Protein AF-A0A9P3YV30-F1 (afdb_monomer)

pLDDT: mean 92.87, std 10.4, range [42.31, 98.38]

Secondary structure (DSSP, 8-state):
-HHHHHHTTTS---------TT-HHHHS-SS-------S-TT-HHHHHHHHH-HHHHHHHHHHHHHTS-------S-----EEEEEEE-HHHHHHHHHHHHHT--SS-EEEEEGGG--TTSEEEEEEESHHHHHHHHHH--S--EEE--SSHHHHHHHHHHHTT-

Mean predicted aligned error: 12.89 Å

Structure (mmCIF, N/CA/C/O backbone):
data_AF-A0A9P3YV30-F1
#
_entry.id   AF-A0A9P3YV30-F1
#
loop_
_atom_site.group_PDB
_atom_site.id
_atom_site.type_symbol
_atom_site.label_atom_id
_atom_site.label_alt_id
_atom_site.label_comp_id
_atom_site.label_asym_id
_atom_site.label_entity_id
_atom_site.label_seq_id
_atom_site.pdbx_PDB_ins_code
_atom_site.Cartn_x
_atom_site.Cartn_y
_atom_site.Cartn_z
_atom_site.occupancy
_atom_site.B_iso_or_equiv
_atom_site.auth_seq_id
_atom_site.auth_comp_id
_atom_site.auth_asym_id
_atom_site.auth_atom_id
_atom_site.pdbx_PDB_model_num
ATOM 1 N N . GLU A 1 1 ? -14.610 6.575 24.977 1.00 91.75 1 GLU A N 1
ATOM 2 C CA . GLU A 1 1 ? -15.313 7.772 24.458 1.00 91.75 1 GLU A CA 1
ATOM 3 C C . GLU A 1 1 ? -14.801 8.310 23.123 1.00 91.75 1 GLU A C 1
ATOM 5 O O . GLU A 1 1 ? -15.549 8.243 22.158 1.00 91.75 1 GLU A O 1
ATOM 10 N N . ARG A 1 2 ? -13.556 8.798 22.996 1.00 97.00 2 ARG A N 1
ATOM 11 C CA . ARG A 1 2 ? -13.089 9.469 21.756 1.00 97.00 2 ARG A CA 1
ATOM 12 C C . ARG A 1 2 ? -13.258 8.651 20.468 1.00 97.00 2 ARG A C 1
ATOM 14 O O . ARG A 1 2 ? -13.804 9.152 19.492 1.00 97.00 2 ARG A O 1
ATOM 21 N N . VAL A 1 3 ? -12.832 7.386 20.486 1.00 97.44 3 VAL A N 1
ATOM 22 C CA . VAL A 1 3 ? -12.989 6.459 19.349 1.00 97.44 3 VAL A CA 1
ATOM 23 C C . VAL A 1 3 ? -14.466 6.258 18.988 1.00 97.44 3 VAL A C 1
ATOM 25 O O . VAL A 1 3 ? -14.823 6.347 17.819 1.00 97.44 3 VAL A O 1
ATOM 28 N N . ASN A 1 4 ? -15.339 6.073 19.986 1.00 96.75 4 ASN A N 1
ATOM 29 C CA . ASN A 1 4 ? -16.783 5.932 19.773 1.00 96.75 4 ASN A CA 1
ATOM 30 C C . ASN A 1 4 ? -17.398 7.203 19.157 1.00 96.75 4 ASN A C 1
ATOM 32 O O . ASN A 1 4 ? -18.184 7.111 18.222 1.00 96.75 4 ASN A O 1
ATOM 36 N N . SER A 1 5 ? -16.991 8.389 19.624 1.00 97.00 5 SER A N 1
ATOM 37 C CA . SER A 1 5 ? -17.432 9.669 19.052 1.00 97.00 5 SER A CA 1
ATOM 38 C C . SER A 1 5 ? -17.062 9.791 17.566 1.00 97.00 5 SER A C 1
ATOM 40 O O . SER A 1 5 ? -17.915 10.109 16.741 1.00 97.00 5 SER A O 1
ATOM 42 N N . LYS A 1 6 ? -15.832 9.424 17.183 1.00 97.69 6 LYS A N 1
ATOM 43 C CA . LYS A 1 6 ? -15.406 9.410 15.774 1.00 97.69 6 LYS A CA 1
ATOM 44 C C . LYS A 1 6 ? -16.192 8.400 14.934 1.00 97.69 6 LYS A C 1
ATOM 46 O O . LYS A 1 6 ? -16.727 8.770 13.893 1.00 97.69 6 LYS A O 1
ATOM 51 N N . LEU A 1 7 ? -16.325 7.158 15.398 1.00 97.75 7 LEU A N 1
ATOM 52 C CA . LEU A 1 7 ? -17.083 6.120 14.685 1.00 97.75 7 LEU A CA 1
ATOM 53 C C . LEU A 1 7 ? -18.579 6.443 14.563 1.00 97.75 7 LEU A C 1
ATOM 55 O O . LEU A 1 7 ? -19.207 6.039 13.587 1.00 97.75 7 LEU A O 1
ATOM 59 N N . SER A 1 8 ? -19.144 7.222 15.491 1.00 97.00 8 SER A N 1
ATOM 60 C CA . SER A 1 8 ? -20.561 7.608 15.457 1.00 97.00 8 SER A CA 1
ATOM 61 C C . SER A 1 8 ? -20.963 8.505 14.283 1.00 97.00 8 SER A C 1
ATOM 63 O O . SER A 1 8 ? -22.149 8.714 14.044 1.00 97.00 8 SER A O 1
ATOM 65 N N . THR A 1 9 ? -19.983 9.021 13.540 1.00 96.88 9 THR A N 1
ATOM 66 C CA . THR A 1 9 ? -20.214 9.766 12.296 1.00 96.88 9 THR A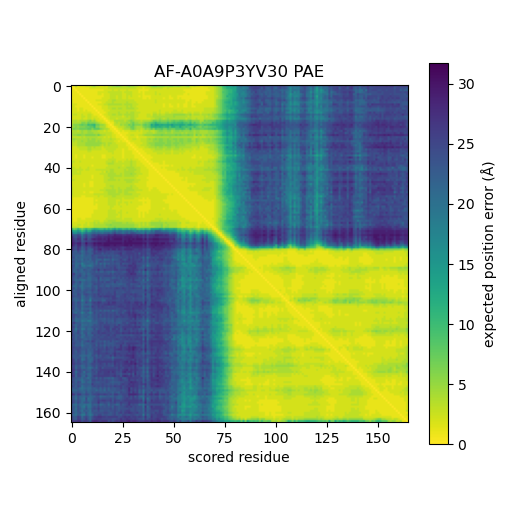 CA 1
ATOM 67 C C . THR A 1 9 ? -20.630 8.866 11.131 1.00 96.88 9 THR A C 1
ATOM 69 O O . THR A 1 9 ? -21.215 9.360 10.172 1.00 96.88 9 THR A O 1
ATOM 72 N N . VAL A 1 10 ? -20.347 7.559 11.213 1.00 97.19 10 VAL A N 1
ATOM 73 C CA . VAL A 1 10 ? -20.603 6.586 10.134 1.00 97.19 10 VAL A CA 1
ATOM 74 C C . VAL A 1 10 ? -21.415 5.371 10.589 1.00 97.19 10 VAL A C 1
ATOM 76 O O . VAL A 1 10 ? -22.147 4.796 9.790 1.00 97.19 10 VAL A O 1
ATOM 79 N N . PHE A 1 11 ? -21.348 5.001 11.872 1.00 97.00 11 PHE A N 1
ATOM 80 C CA . PHE A 1 11 ? -22.140 3.919 12.461 1.00 97.00 11 PHE A CA 1
ATOM 81 C C . PHE A 1 11 ? -23.036 4.432 13.588 1.00 97.00 11 PHE A C 1
ATOM 83 O O . PHE A 1 11 ? -22.779 5.461 14.211 1.00 97.00 11 PHE A O 1
ATOM 90 N N . LYS A 1 12 ? -24.090 3.675 13.912 1.00 95.94 12 LYS A N 1
ATOM 91 C CA . LYS A 1 12 ? -24.973 4.007 15.037 1.00 95.94 12 LYS A CA 1
ATOM 92 C C . LYS A 1 12 ? -24.201 3.987 16.364 1.00 95.94 12 LYS A C 1
ATOM 94 O O . LYS A 1 12 ? -23.697 2.942 16.779 1.00 95.94 12 LYS A O 1
ATOM 99 N N . ASN A 1 13 ? -24.198 5.124 17.061 1.00 95.75 13 ASN A N 1
ATOM 100 C CA . ASN A 1 13 ? -23.594 5.281 18.384 1.00 95.75 13 ASN A CA 1
ATOM 101 C C . ASN A 1 13 ? -24.294 4.401 19.435 1.00 95.75 13 ASN A C 1
ATOM 103 O O . ASN A 1 13 ? -25.501 4.529 19.649 1.00 95.75 13 ASN A O 1
ATOM 107 N N . ARG A 1 14 ? -23.535 3.532 20.111 1.00 94.12 14 ARG A N 1
ATOM 108 C CA . ARG A 1 14 ? -24.014 2.669 21.213 1.00 94.12 14 ARG A CA 1
ATOM 109 C C . ARG A 1 14 ? -23.344 2.982 22.563 1.00 94.12 14 ARG A C 1
ATOM 111 O O . ARG A 1 14 ? -23.636 2.327 23.572 1.00 94.12 14 ARG A O 1
ATOM 118 N N . GLY A 1 15 ? -22.507 4.020 22.587 1.00 93.31 15 GLY A N 1
ATOM 119 C CA . GLY A 1 15 ? -21.731 4.469 23.741 1.00 93.31 15 GLY A CA 1
ATOM 120 C C . GLY A 1 15 ? -20.534 3.568 24.040 1.00 93.31 15 GLY A C 1
ATOM 121 O O . GLY A 1 15 ? -20.551 2.376 23.730 1.00 93.31 15 GLY A O 1
ATOM 122 N N . ALA A 1 16 ? -19.499 4.117 24.683 1.00 93.06 16 ALA A N 1
ATOM 123 C CA . ALA A 1 16 ? -18.448 3.267 25.229 1.00 93.06 16 ALA A CA 1
ATOM 124 C C . ALA A 1 16 ? -18.968 2.544 26.480 1.00 93.06 16 ALA A C 1
ATOM 126 O O . ALA A 1 16 ? -19.727 3.104 27.273 1.00 93.06 16 ALA A O 1
ATOM 127 N N . LYS A 1 17 ? -18.564 1.284 26.653 1.00 92.25 17 LYS A N 1
ATOM 128 C CA . LYS A 1 17 ? -18.892 0.489 27.838 1.00 92.25 17 LYS A CA 1
ATOM 129 C C . LYS A 1 17 ? -17.654 0.396 28.723 1.00 92.25 17 LYS A C 1
ATOM 131 O O . LYS A 1 17 ? -16.585 0.026 28.249 1.00 92.25 17 LYS A O 1
ATOM 136 N N . SER A 1 18 ? -17.800 0.775 29.991 1.00 88.94 18 SER A N 1
ATOM 137 C CA . SER A 1 18 ? -16.748 0.652 31.009 1.00 88.94 18 SER A CA 1
ATOM 138 C C . SER A 1 18 ? -16.742 -0.716 31.691 1.00 88.94 18 SER A C 1
ATOM 140 O O . SER A 1 18 ? -15.785 -1.043 32.388 1.00 88.94 18 SER A O 1
ATOM 142 N N . ASP A 1 19 ? -17.796 -1.512 31.499 1.00 86.81 19 ASP A N 1
ATOM 143 C CA . ASP A 1 19 ? -17.848 -2.873 32.014 1.00 86.81 19 ASP A CA 1
ATOM 144 C C . ASP A 1 19 ? -16.931 -3.779 31.188 1.00 86.81 19 ASP A C 1
ATOM 146 O O . ASP A 1 19 ? -17.180 -4.036 30.012 1.00 86.81 19 ASP A O 1
ATOM 150 N N . VAL A 1 20 ? -15.853 -4.235 31.820 1.00 83.31 20 VAL A N 1
ATOM 151 C CA . VAL A 1 20 ? -14.831 -5.106 31.222 1.00 83.31 20 VAL A CA 1
ATOM 152 C C . VAL A 1 20 ? -14.808 -6.495 31.863 1.00 83.31 20 VAL A C 1
ATOM 154 O O . VAL A 1 20 ? -13.889 -7.281 31.619 1.00 83.31 20 VAL A O 1
ATOM 157 N N . ARG A 1 21 ? -15.790 -6.812 32.720 1.00 88.38 21 ARG A N 1
ATOM 158 C CA . ARG A 1 21 ? -15.843 -8.096 33.431 1.00 88.38 21 ARG A CA 1
ATOM 159 C C . ARG A 1 21 ? -15.905 -9.248 32.425 1.00 88.38 21 ARG A C 1
ATOM 161 O O . ARG A 1 21 ? -16.729 -9.251 31.521 1.00 88.38 21 ARG A 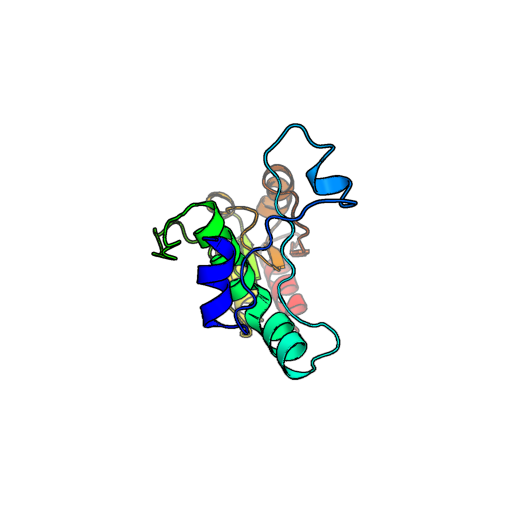O 1
ATOM 168 N N . GLY A 1 22 ? -15.017 -10.229 32.591 1.00 88.56 22 GLY A N 1
ATOM 169 C CA . GLY A 1 22 ? -14.926 -11.401 31.713 1.00 88.56 22 GLY A CA 1
ATOM 170 C C . GLY A 1 22 ? -14.118 -11.200 30.424 1.00 88.56 22 GLY A C 1
ATOM 171 O O . GLY A 1 22 ? -13.886 -12.172 29.711 1.00 88.56 22 GLY A O 1
ATOM 172 N N . LEU A 1 23 ? -13.626 -9.989 30.133 1.00 92.19 23 LEU A N 1
ATOM 173 C CA . LEU A 1 23 ? -12.825 -9.714 28.936 1.00 92.19 23 LEU A CA 1
ATOM 174 C C . LEU A 1 23 ? -11.329 -9.827 29.257 1.00 92.19 23 LEU A C 1
ATOM 176 O O . LEU A 1 23 ? -10.681 -8.871 29.696 1.00 92.19 23 LEU A O 1
ATOM 180 N N . TYR A 1 24 ? -10.772 -11.023 29.049 1.00 92.56 24 TYR A N 1
ATOM 181 C CA . TYR A 1 24 ? -9.383 -11.346 29.399 1.00 92.56 24 TYR A CA 1
ATOM 182 C C . TYR A 1 24 ? -8.375 -10.377 28.762 1.00 92.56 24 TYR A C 1
ATOM 184 O O . TYR A 1 24 ? -7.526 -9.820 29.450 1.00 92.56 24 TYR A O 1
ATOM 192 N N . TRP A 1 25 ? -8.522 -10.088 27.467 1.00 88.56 25 TRP A N 1
ATOM 193 C CA . TRP A 1 25 ? -7.627 -9.199 26.711 1.00 88.56 25 TRP A CA 1
ATOM 194 C C . TRP A 1 25 ? -7.634 -7.736 27.178 1.00 88.56 25 TRP A C 1
ATOM 196 O O . TRP A 1 25 ? -6.690 -7.009 26.879 1.00 88.56 25 TRP A O 1
ATOM 206 N N . LEU A 1 26 ? -8.660 -7.293 27.915 1.00 92.50 26 LEU A N 1
ATOM 207 C CA . LEU A 1 26 ? -8.693 -5.950 28.509 1.00 92.50 26 LEU A CA 1
ATOM 208 C C . LEU A 1 26 ? -8.074 -5.908 29.908 1.00 92.50 26 LEU A C 1
ATOM 210 O O . LEU A 1 26 ? -7.626 -4.853 30.344 1.00 92.50 26 LEU A O 1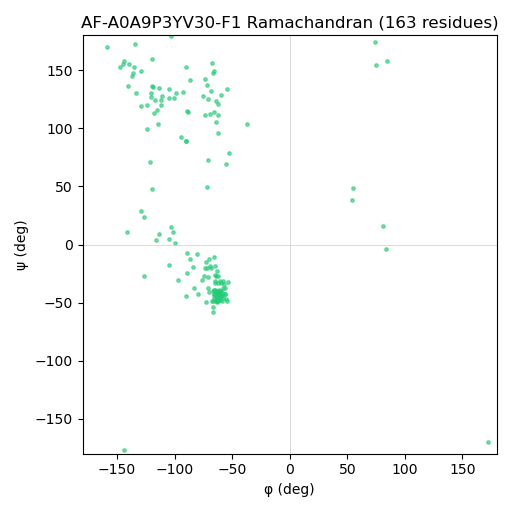
ATOM 214 N N . SER A 1 27 ? -8.051 -7.044 30.607 1.00 89.88 27 SER A N 1
ATOM 215 C CA . SER A 1 27 ? -7.621 -7.152 32.008 1.00 89.88 27 SER A CA 1
ATOM 216 C C . SER A 1 27 ? -6.232 -7.775 32.191 1.00 89.88 27 SER A C 1
ATOM 218 O O . SER A 1 27 ? -5.631 -7.603 33.246 1.00 89.88 27 SER A O 1
ATOM 220 N N . HIS A 1 28 ? -5.702 -8.465 31.176 1.00 91.94 28 HIS A N 1
ATOM 221 C CA . HIS A 1 28 ? -4.439 -9.215 31.232 1.00 91.94 28 HIS A CA 1
ATOM 222 C C . HIS A 1 28 ? -3.411 -8.694 30.218 1.00 91.94 28 HIS A C 1
ATOM 224 O O . HIS A 1 28 ? -2.778 -9.444 29.479 1.00 91.94 28 HIS A O 1
ATOM 230 N N . THR A 1 29 ? -3.239 -7.375 30.183 1.00 91.06 29 THR A N 1
ATOM 231 C CA . THR A 1 29 ? -2.237 -6.684 29.365 1.00 91.06 29 THR A CA 1
ATOM 232 C C . THR A 1 29 ? -1.562 -5.592 30.187 1.00 91.06 29 THR A C 1
ATOM 234 O O . THR A 1 29 ? -2.173 -5.000 31.073 1.00 91.06 29 THR A O 1
ATOM 237 N N . LYS A 1 30 ? -0.278 -5.330 29.916 1.00 94.00 30 LYS A N 1
ATOM 238 C CA . LYS A 1 30 ? 0.475 -4.261 30.59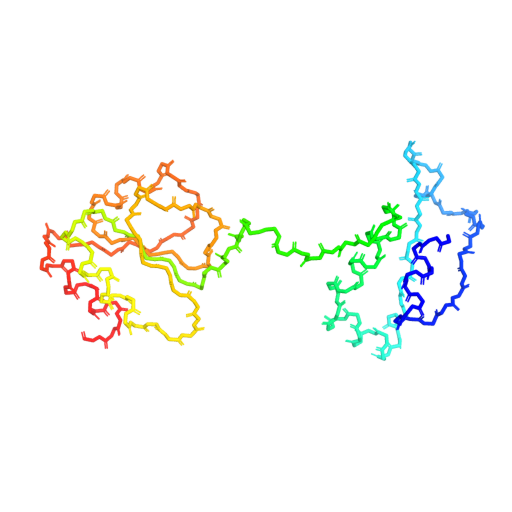5 1.00 94.00 30 LYS A CA 1
ATOM 239 C C . LYS A 1 30 ? 0.117 -2.870 30.064 1.00 94.00 30 LYS A C 1
ATOM 241 O O . LYS A 1 30 ? 0.226 -1.894 30.797 1.00 94.00 30 LYS A O 1
ATOM 246 N N . ALA A 1 31 ? -0.258 -2.772 28.790 1.00 95.12 31 ALA A N 1
ATOM 247 C CA . ALA A 1 31 ? -0.602 -1.506 28.149 1.00 95.12 31 ALA A CA 1
ATOM 248 C C . ALA A 1 31 ? -2.106 -1.211 28.288 1.00 95.12 31 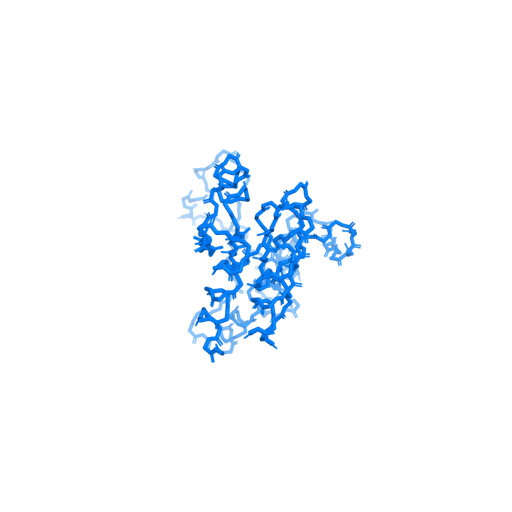ALA A C 1
ATOM 250 O O . ALA A 1 31 ? -2.895 -2.155 28.346 1.00 95.12 31 ALA A O 1
ATOM 251 N N . PRO A 1 32 ? -2.534 0.067 28.275 1.00 92.12 32 PRO A N 1
ATOM 252 C CA . PRO A 1 32 ? -3.951 0.410 28.190 1.00 92.12 32 PRO A CA 1
ATOM 253 C C . PRO A 1 32 ? -4.611 -0.261 26.980 1.00 92.12 32 PRO A C 1
ATOM 255 O O . PRO A 1 32 ? -4.076 -0.205 25.872 1.00 92.12 32 PRO A O 1
ATOM 258 N N . ALA A 1 33 ? -5.781 -0.865 27.184 1.00 93.25 33 ALA A N 1
ATOM 259 C CA . ALA A 1 33 ? -6.498 -1.589 26.142 1.00 93.25 33 ALA A CA 1
ATOM 260 C C . ALA A 1 33 ? -7.954 -1.145 26.026 1.00 93.25 33 ALA A C 1
ATOM 262 O O . ALA A 1 33 ? -8.596 -0.752 26.999 1.00 93.25 33 ALA A O 1
ATOM 263 N N . ILE A 1 34 ? -8.465 -1.232 24.801 1.00 94.25 34 ILE A N 1
ATOM 264 C CA . ILE A 1 34 ? -9.866 -1.016 24.451 1.00 94.25 34 ILE A CA 1
ATOM 265 C C . ILE A 1 34 ? -10.284 -2.098 23.456 1.00 94.25 34 ILE A C 1
ATOM 267 O O . ILE A 1 34 ? -9.486 -2.500 22.610 1.00 94.25 34 ILE A O 1
ATOM 271 N N . LEU A 1 35 ? -11.532 -2.554 23.543 1.00 94.62 35 LEU A N 1
ATOM 272 C CA . LEU A 1 35 ? -12.158 -3.387 22.519 1.00 94.62 35 LEU A CA 1
ATOM 273 C C . LEU A 1 35 ? -13.020 -2.481 21.639 1.00 94.62 35 LEU A C 1
ATOM 275 O O . LEU A 1 35 ? -13.790 -1.671 22.157 1.00 94.62 35 LEU A O 1
ATOM 279 N N . ILE A 1 36 ? -12.868 -2.589 20.321 1.00 95.50 36 ILE A N 1
ATOM 280 C CA . ILE A 1 36 ? -13.613 -1.776 19.358 1.00 95.50 36 ILE A CA 1
ATOM 281 C C . ILE A 1 36 ? -14.521 -2.700 18.552 1.00 95.50 36 ILE A C 1
ATOM 283 O O . ILE A 1 36 ? -14.075 -3.382 17.634 1.00 95.50 36 ILE A O 1
ATOM 287 N N . GLU A 1 37 ? -15.807 -2.683 18.880 1.00 94.06 37 GLU A N 1
ATOM 288 C CA . GLU A 1 37 ? -16.860 -3.343 18.109 1.00 94.06 37 GLU A CA 1
ATOM 289 C C . GLU A 1 37 ? -17.401 -2.348 17.080 1.00 94.06 37 GLU A C 1
ATOM 291 O O . GLU A 1 37 ? -18.285 -1.543 17.366 1.00 94.06 37 GLU A O 1
ATOM 296 N N . VAL A 1 38 ? -16.784 -2.332 15.897 1.00 95.12 38 VAL A N 1
ATOM 297 C CA . VAL A 1 38 ? -17.013 -1.290 14.884 1.00 95.12 38 VAL A CA 1
ATOM 298 C C . VAL A 1 38 ? -18.452 -1.294 14.365 1.00 95.12 38 VAL A C 1
ATOM 300 O O . VAL A 1 38 ? -19.075 -0.238 14.273 1.00 95.12 38 VAL A O 1
ATOM 303 N N . CYS A 1 39 ? -18.958 -2.468 13.985 1.00 95.38 39 CYS A N 1
ATOM 304 C CA . CYS A 1 39 ? -20.241 -2.620 13.310 1.00 95.38 39 CYS A CA 1
ATOM 305 C C . CYS A 1 39 ? -20.787 -4.050 13.458 1.00 95.38 39 CYS A C 1
ATOM 307 O O . CYS A 1 39 ? -20.073 -4.941 13.924 1.00 95.38 39 CYS A O 1
ATOM 309 N N . PHE A 1 40 ? -22.042 -4.265 13.067 1.00 96.38 40 PHE A N 1
ATOM 310 C CA . PHE A 1 40 ? -22.712 -5.565 13.145 1.00 96.38 40 PHE A CA 1
ATOM 311 C C . PHE A 1 40 ? -22.480 -6.366 11.860 1.00 96.38 40 PHE A C 1
ATOM 313 O O . PHE A 1 40 ? -22.940 -5.974 10.791 1.00 96.38 40 PHE A O 1
ATOM 320 N N . VAL A 1 41 ? -21.778 -7.498 11.956 1.00 95.31 41 VAL A N 1
ATOM 321 C CA . VAL A 1 41 ? -21.451 -8.348 10.789 1.00 95.31 41 VAL A CA 1
ATOM 322 C C . VAL A 1 41 ? -22.672 -9.051 10.185 1.00 95.31 41 VAL A C 1
ATOM 324 O O . VAL A 1 41 ? -22.639 -9.490 9.042 1.00 95.31 41 VAL A O 1
ATOM 327 N N . ASP A 1 42 ? -23.764 -9.138 10.940 1.00 97.12 42 ASP A N 1
ATOM 328 C CA . ASP A 1 42 ? -25.073 -9.627 10.507 1.00 97.12 42 ASP A CA 1
ATOM 329 C C . ASP A 1 42 ? -25.972 -8.513 9.932 1.00 97.12 42 ASP A C 1
ATOM 331 O O . ASP A 1 42 ? -27.020 -8.793 9.350 1.00 97.12 42 ASP A O 1
ATOM 335 N N . SER A 1 43 ? -25.552 -7.244 10.014 1.00 97.88 43 SER A N 1
ATOM 336 C CA . SER A 1 43 ? -26.168 -6.136 9.282 1.00 97.88 43 SER A CA 1
ATOM 337 C C . SER A 1 43 ? -25.510 -6.005 7.910 1.00 97.88 43 SER A C 1
ATOM 339 O O . SER A 1 43 ? -24.338 -5.634 7.781 1.00 97.88 43 SER A O 1
ATOM 341 N N . LYS A 1 44 ? -26.288 -6.260 6.850 1.00 97.38 44 LYS A N 1
ATOM 342 C CA . LYS A 1 44 ? -25.821 -6.074 5.467 1.00 97.38 44 LYS A CA 1
ATOM 343 C C . LYS A 1 44 ? -25.331 -4.644 5.225 1.00 97.38 44 LYS A C 1
ATOM 345 O O . LYS A 1 44 ? -24.301 -4.457 4.590 1.00 97.38 44 LYS A O 1
ATOM 350 N N . ALA A 1 45 ? -26.052 -3.644 5.736 1.00 97.69 45 ALA A N 1
ATOM 351 C CA . ALA A 1 45 ? -25.701 -2.236 5.556 1.00 97.69 45 ALA A CA 1
ATOM 352 C C . ALA A 1 45 ? -24.362 -1.882 6.224 1.00 97.69 45 ALA A C 1
ATOM 354 O O . ALA A 1 45 ? -23.521 -1.231 5.604 1.00 97.69 45 ALA A O 1
ATOM 355 N N . ASP A 1 46 ? -24.151 -2.354 7.455 1.00 97.44 46 ASP A N 1
ATOM 356 C CA . ASP A 1 46 ? -22.916 -2.151 8.219 1.00 97.44 46 ASP A CA 1
ATOM 357 C C . ASP A 1 46 ? -21.722 -2.799 7.506 1.00 97.44 46 ASP A C 1
ATOM 359 O O . ASP A 1 46 ? -20.696 -2.157 7.283 1.00 97.44 46 ASP A O 1
ATOM 363 N N . THR A 1 47 ? -21.889 -4.059 7.100 1.00 96.88 47 THR A N 1
ATOM 364 C CA . THR A 1 47 ? -20.848 -4.863 6.449 1.00 96.88 47 THR A CA 1
ATOM 365 C C . THR A 1 47 ? -20.454 -4.278 5.097 1.00 96.88 47 THR A C 1
ATOM 367 O O . THR A 1 47 ? -19.271 -4.088 4.816 1.00 96.88 47 THR A O 1
ATOM 370 N N . ASP A 1 48 ? -21.442 -3.921 4.277 1.00 97.50 48 ASP A N 1
ATOM 371 C CA . ASP A 1 48 ? -21.233 -3.285 2.981 1.00 97.50 48 ASP A CA 1
ATOM 372 C C . ASP A 1 48 ? -20.469 -1.958 3.113 1.00 97.50 48 ASP A C 1
ATOM 374 O O . ASP A 1 48 ? -19.573 -1.673 2.314 1.00 97.50 48 ASP A O 1
ATOM 378 N N . TYR A 1 49 ? -20.810 -1.141 4.118 1.00 97.50 49 TYR A N 1
ATOM 379 C CA . TYR A 1 49 ? -20.101 0.107 4.389 1.00 97.50 49 TYR A CA 1
ATOM 380 C C . TYR A 1 49 ? -18.664 -0.160 4.844 1.00 97.50 49 TYR A C 1
ATOM 382 O O . TYR A 1 49 ? -17.730 0.413 4.285 1.00 97.50 49 TYR A O 1
ATOM 390 N N . TYR A 1 50 ? -18.468 -1.061 5.812 1.00 97.00 50 TYR A N 1
ATOM 391 C CA . TYR A 1 50 ? -17.144 -1.407 6.326 1.00 97.00 50 TYR A CA 1
ATOM 392 C C . TYR A 1 50 ? -16.215 -1.924 5.221 1.00 97.00 50 TYR A C 1
ATOM 394 O O . TYR A 1 50 ? -15.081 -1.464 5.110 1.00 97.00 50 TYR A O 1
ATOM 402 N N . ILE A 1 51 ? -16.691 -2.831 4.360 1.00 95.62 51 ILE A N 1
ATOM 403 C CA . ILE A 1 51 ? -15.890 -3.395 3.263 1.00 95.62 51 ILE A CA 1
ATOM 404 C C . ILE A 1 51 ? -15.462 -2.304 2.274 1.00 95.62 51 ILE A C 1
ATOM 406 O O . ILE A 1 51 ? -14.301 -2.278 1.858 1.00 95.62 51 ILE A O 1
ATOM 410 N N . ARG A 1 52 ? -16.376 -1.394 1.910 1.00 96.94 52 ARG A N 1
ATOM 411 C CA . ARG A 1 52 ? -16.091 -0.310 0.956 1.00 96.94 52 ARG A CA 1
ATOM 412 C C 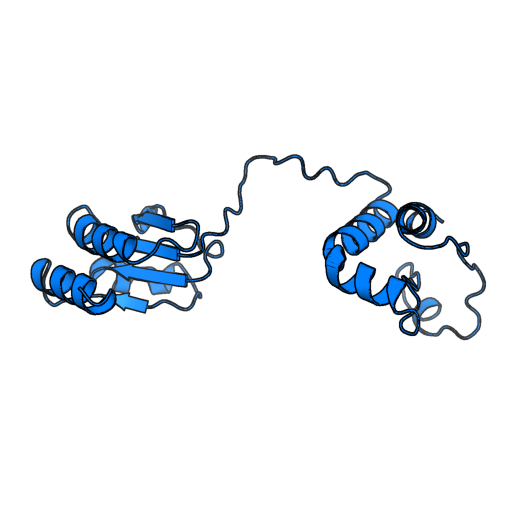. ARG A 1 52 ? -15.241 0.821 1.536 1.00 96.94 52 ARG A C 1
ATOM 414 O O . ARG A 1 52 ? -14.542 1.475 0.773 1.00 96.94 52 ARG A O 1
ATOM 421 N N . HIS A 1 53 ? -15.300 1.046 2.849 1.00 96.44 53 HIS A N 1
ATOM 422 C CA . HIS A 1 53 ? -14.744 2.236 3.508 1.00 96.44 53 HIS A CA 1
ATOM 423 C C . HIS A 1 53 ? -13.840 1.905 4.706 1.00 96.44 53 HIS A C 1
ATOM 425 O O . HIS A 1 53 ? -13.733 2.676 5.663 1.00 96.44 53 HIS A O 1
ATOM 431 N N . LYS A 1 54 ? -13.185 0.739 4.685 1.00 95.56 54 LYS A N 1
ATOM 432 C CA . LYS A 1 54 ? -12.263 0.273 5.738 1.00 95.56 54 LYS A CA 1
ATOM 433 C C . LYS A 1 54 ? -11.150 1.274 6.068 1.00 95.56 54 LYS A C 1
ATOM 435 O O . LYS A 1 54 ? -10.726 1.367 7.217 1.00 95.56 54 LYS A O 1
ATOM 440 N N . ASP A 1 55 ? -10.696 2.035 5.078 1.00 94.69 55 ASP A N 1
ATOM 441 C CA . ASP A 1 55 ? -9.717 3.114 5.199 1.00 94.69 55 ASP A CA 1
ATOM 442 C C . ASP A 1 55 ? -10.254 4.283 6.041 1.00 94.69 55 ASP A C 1
ATOM 444 O O . ASP A 1 55 ? -9.584 4.737 6.972 1.00 94.69 55 ASP A O 1
ATOM 448 N N . ILE A 1 56 ? -11.495 4.707 5.786 1.00 96.31 56 ILE A N 1
ATOM 449 C CA . ILE A 1 56 ? -12.184 5.744 6.564 1.00 96.31 56 ILE A CA 1
ATOM 450 C C . ILE A 1 56 ? -12.375 5.271 8.008 1.00 96.31 56 ILE A C 1
ATOM 452 O O . ILE A 1 56 ? -12.078 6.009 8.948 1.00 96.31 56 ILE A O 1
ATOM 456 N N . VAL A 1 57 ? -12.811 4.024 8.203 1.00 97.56 57 VAL A N 1
ATOM 457 C CA . VAL A 1 57 ? -12.993 3.434 9.539 1.00 97.56 57 VAL A CA 1
ATOM 458 C C . VAL A 1 57 ? -11.675 3.401 10.317 1.00 97.56 57 VAL A C 1
ATOM 460 O O . VAL A 1 57 ? -11.629 3.835 11.470 1.00 97.56 57 VAL A O 1
ATOM 463 N N . ALA A 1 58 ? -10.589 2.939 9.691 1.00 97.19 58 ALA A N 1
ATOM 464 C CA . ALA A 1 58 ? -9.266 2.909 10.309 1.00 97.19 58 ALA A CA 1
ATOM 465 C C . ALA A 1 58 ? -8.789 4.317 10.693 1.00 97.19 58 ALA A C 1
ATOM 467 O O . ALA A 1 58 ? -8.302 4.525 11.808 1.00 97.19 58 ALA A O 1
ATOM 468 N N . LYS A 1 59 ? -8.995 5.301 9.808 1.00 96.81 59 LYS A N 1
ATOM 469 C CA . LYS A 1 59 ? -8.690 6.708 10.081 1.00 96.81 59 LYS A CA 1
ATOM 470 C C . LYS A 1 59 ? -9.456 7.224 11.300 1.00 96.81 59 LYS A C 1
ATOM 472 O O . LYS A 1 59 ? -8.841 7.790 12.198 1.00 96.81 59 LYS A O 1
ATOM 477 N N . LEU A 1 60 ? -10.767 6.992 11.380 1.00 97.56 60 LEU A N 1
ATOM 478 C CA . LEU A 1 60 ? -11.597 7.430 12.511 1.00 97.56 60 LEU A CA 1
ATOM 479 C C . LEU A 1 60 ? -11.131 6.827 13.845 1.00 97.56 60 LEU A C 1
ATOM 481 O O . LEU A 1 60 ? -11.086 7.531 14.859 1.00 97.56 60 LEU A O 1
ATOM 485 N N . ILE A 1 61 ? -10.739 5.549 13.849 1.00 97.88 61 ILE A N 1
ATOM 486 C CA . ILE A 1 61 ? -10.163 4.892 15.030 1.00 97.88 61 ILE A CA 1
ATOM 487 C C . ILE A 1 61 ? -8.847 5.568 15.429 1.00 97.88 61 ILE A C 1
ATOM 489 O O . ILE A 1 61 ? -8.680 5.943 16.593 1.00 97.8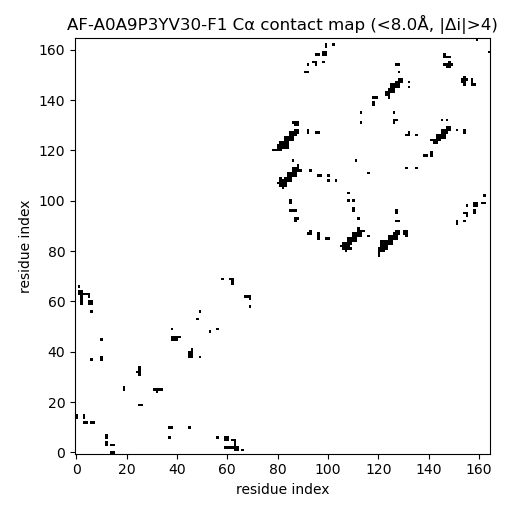8 61 ILE A O 1
ATOM 493 N N . ALA A 1 62 ? -7.938 5.772 14.473 1.00 97.50 62 ALA A N 1
ATOM 494 C CA . ALA A 1 62 ? -6.641 6.393 14.720 1.00 97.50 62 ALA A CA 1
ATOM 495 C C . ALA A 1 62 ? -6.779 7.831 15.250 1.00 97.50 62 ALA A C 1
ATOM 497 O O . ALA A 1 62 ? -6.147 8.185 16.244 1.00 97.50 62 ALA A O 1
ATOM 498 N N . GLU A 1 63 ? -7.660 8.639 14.658 1.00 97.19 63 GLU A N 1
ATOM 499 C CA . GLU A 1 63 ? -7.973 9.990 15.137 1.00 97.19 63 GLU A CA 1
ATOM 500 C C . GLU A 1 63 ? -8.546 9.982 16.558 1.00 97.19 63 GLU A C 1
ATOM 502 O O . GLU A 1 63 ? -8.190 10.826 17.381 1.00 97.19 63 GLU A O 1
ATOM 507 N N . GLY A 1 64 ? -9.415 9.016 16.876 1.00 97.25 64 GLY A N 1
ATOM 508 C CA . GLY A 1 64 ? -9.975 8.853 18.215 1.00 97.25 64 GLY A CA 1
ATOM 509 C C . GLY A 1 64 ? -8.920 8.487 19.264 1.00 97.25 64 GLY A C 1
ATOM 510 O O . GLY A 1 64 ? -8.951 9.008 20.384 1.00 97.25 64 GLY A O 1
ATOM 511 N N . ILE A 1 65 ? -7.960 7.628 18.908 1.00 97.38 65 ILE A N 1
ATOM 512 C CA . ILE A 1 65 ? -6.833 7.260 19.776 1.00 97.38 65 ILE A CA 1
ATOM 513 C C . ILE A 1 65 ? -5.922 8.474 19.991 1.00 97.38 65 ILE A C 1
ATOM 515 O O . ILE A 1 65 ? -5.703 8.867 21.141 1.00 97.38 65 ILE A O 1
ATOM 519 N N . LEU A 1 66 ? -5.464 9.096 18.898 1.00 96.81 66 LEU A N 1
ATOM 520 C CA . LEU A 1 66 ? -4.510 10.211 18.897 1.00 96.81 66 LEU A CA 1
ATOM 521 C C . LEU A 1 66 ? -5.106 11.540 19.381 1.00 96.81 66 LEU A C 1
ATOM 523 O O . LEU A 1 66 ? -4.354 12.463 19.679 1.00 96.81 66 LEU A O 1
ATOM 527 N N . ASN A 1 67 ? -6.436 11.646 19.445 1.00 96.12 67 ASN A N 1
ATOM 528 C CA . ASN A 1 67 ? -7.164 12.876 19.761 1.00 96.12 67 ASN A CA 1
ATOM 529 C C . ASN A 1 67 ? -6.779 14.065 18.864 1.00 96.12 67 ASN A C 1
ATOM 531 O O . ASN A 1 67 ? -6.673 15.203 19.319 1.00 96.12 67 ASN A O 1
ATOM 535 N N . LYS A 1 68 ? -6.543 13.797 17.582 1.00 94.38 68 LYS A N 1
ATOM 536 C CA . LYS A 1 68 ? -6.264 14.820 16.574 1.00 94.38 68 LYS A CA 1
ATOM 537 C C . LYS A 1 68 ? -6.816 14.375 15.233 1.00 94.38 68 LYS A C 1
ATOM 539 O O . LYS A 1 68 ? -6.904 13.177 14.973 1.00 94.38 68 LYS A O 1
ATOM 544 N N . THR A 1 69 ? -7.159 15.337 14.390 1.00 92.81 69 THR A N 1
ATOM 545 C CA . THR A 1 69 ? -7.476 15.059 12.989 1.00 92.81 69 THR A CA 1
ATOM 546 C C . THR A 1 69 ? -6.203 14.616 12.278 1.00 92.81 69 THR A C 1
ATOM 548 O O . THR A 1 69 ? -5.145 15.231 12.432 1.00 92.81 69 THR A O 1
ATOM 551 N N . ILE A 1 70 ? -6.299 13.526 11.526 1.00 90.88 70 ILE A N 1
ATOM 552 C CA . ILE A 1 70 ? -5.252 13.105 10.606 1.00 90.88 70 ILE A CA 1
ATOM 553 C C . ILE A 1 70 ? -5.597 13.792 9.293 1.00 90.88 70 ILE A C 1
ATOM 555 O O . ILE A 1 70 ? -6.371 13.298 8.469 1.00 90.88 70 ILE A O 1
ATOM 559 N N . ASP A 1 71 ? -5.070 14.999 9.141 1.00 80.56 71 ASP A N 1
ATOM 560 C CA . ASP A 1 71 ? -5.080 15.667 7.856 1.00 80.56 71 ASP A CA 1
ATOM 561 C C . ASP A 1 71 ? -4.178 14.843 6.936 1.00 80.56 71 ASP A C 1
ATOM 563 O O . ASP A 1 71 ? -2.961 14.820 7.117 1.00 80.56 71 ASP A O 1
ATOM 567 N N . ASN A 1 72 ? -4.756 14.222 5.906 1.00 62.72 72 ASN A N 1
ATOM 568 C CA . ASN A 1 72 ? -3.993 13.835 4.718 1.00 62.72 72 ASN A CA 1
ATOM 569 C C . ASN A 1 72 ? -3.658 15.115 3.937 1.00 62.72 72 ASN A C 1
ATOM 571 O O . ASN A 1 72 ? -3.942 15.218 2.749 1.00 62.72 72 ASN A O 1
ATOM 575 N N . LYS A 1 73 ? -3.130 16.141 4.617 1.00 50.62 73 LYS A N 1
ATOM 576 C CA . LYS A 1 73 ? -2.388 17.180 3.930 1.00 50.62 73 LYS A CA 1
ATOM 577 C C . LYS A 1 73 ? -1.221 16.432 3.332 1.00 50.62 73 LYS A C 1
ATOM 579 O O . LYS A 1 73 ? -0.403 15.877 4.065 1.00 50.62 73 LYS A O 1
ATOM 584 N N . GLU A 1 74 ? -1.243 16.350 2.012 1.00 46.09 74 GLU A N 1
ATOM 585 C CA . GLU A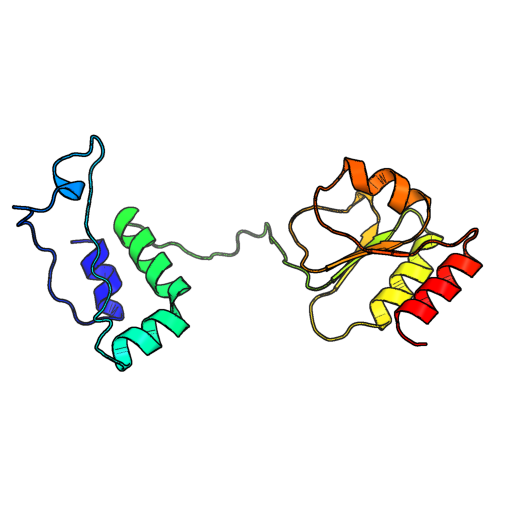 1 74 ? -0.111 16.017 1.173 1.00 46.09 74 GLU A CA 1
ATOM 586 C C . GLU A 1 74 ? 1.037 16.959 1.560 1.00 46.09 74 GLU A C 1
ATOM 588 O O . GLU A 1 74 ? 1.289 17.977 0.926 1.00 46.09 74 GLU A O 1
ATOM 593 N N . ASN A 1 75 ? 1.725 16.662 2.662 1.00 42.31 75 ASN A N 1
ATOM 594 C CA . ASN A 1 75 ? 3.120 17.016 2.764 1.00 42.31 75 ASN A CA 1
ATOM 595 C C . ASN A 1 75 ? 3.762 16.178 1.671 1.00 42.31 75 ASN A C 1
ATOM 597 O O . ASN A 1 75 ? 3.816 14.953 1.758 1.00 42.31 75 ASN A O 1
ATOM 601 N N . SER A 1 76 ? 4.100 16.878 0.602 1.00 43.41 76 SER A N 1
ATOM 602 C CA . SER A 1 76 ? 4.743 16.451 -0.624 1.00 43.41 76 SER A CA 1
ATOM 603 C C . SER A 1 76 ? 6.081 15.751 -0.365 1.00 43.41 76 SER A C 1
ATOM 605 O O . SER A 1 76 ? 7.139 16.264 -0.702 1.00 43.41 76 SER A O 1
ATOM 607 N N . GLU A 1 77 ? 6.017 14.561 0.212 1.00 47.78 77 GLU A N 1
ATOM 608 C CA . GLU A 1 77 ? 6.876 13.429 -0.108 1.00 47.78 77 GLU A CA 1
ATOM 609 C C . GLU A 1 77 ? 5.934 12.306 -0.535 1.00 47.78 77 GLU A C 1
ATOM 611 O O . GLU A 1 77 ? 5.646 11.344 0.176 1.00 47.78 77 GLU A O 1
ATOM 616 N N . ASP A 1 78 ? 5.364 12.523 -1.716 1.00 48.56 78 ASP A N 1
ATOM 617 C CA . ASP A 1 78 ? 4.697 11.529 -2.533 1.00 48.56 78 ASP A CA 1
ATOM 618 C C . ASP A 1 78 ? 5.426 10.176 -2.449 1.00 48.56 78 ASP A C 1
ATOM 620 O O . ASP A 1 78 ? 6.396 9.937 -3.170 1.00 48.56 78 ASP A O 1
ATOM 624 N N . LYS A 1 79 ? 4.895 9.211 -1.694 1.00 57.19 79 LYS A N 1
ATOM 625 C CA . LYS A 1 79 ? 4.997 7.816 -2.141 1.00 57.19 79 LYS A CA 1
ATOM 626 C C . LYS A 1 79 ? 4.073 7.670 -3.346 1.00 57.19 79 LYS A C 1
ATOM 628 O O . LYS A 1 79 ? 2.983 7.109 -3.247 1.00 57.19 79 LYS A O 1
ATOM 633 N N . LYS A 1 80 ? 4.483 8.249 -4.480 1.00 72.38 80 LYS A N 1
ATOM 634 C CA . LYS A 1 80 ? 3.832 8.071 -5.778 1.00 72.38 80 LYS A CA 1
ATOM 635 C C . LYS A 1 80 ? 3.947 6.593 -6.115 1.00 72.38 80 LYS A C 1
ATOM 637 O O . LYS A 1 80 ? 4.970 6.158 -6.614 1.00 72.38 80 LYS A O 1
ATOM 642 N N . MET A 1 81 ? 2.907 5.822 -5.815 1.00 87.88 81 MET A N 1
ATOM 643 C CA . MET A 1 81 ? 2.835 4.441 -6.273 1.00 87.88 81 MET A CA 1
ATOM 644 C C . MET A 1 81 ? 2.626 4.461 -7.788 1.00 87.88 81 MET A C 1
ATOM 646 O O . MET A 1 81 ? 1.588 4.917 -8.275 1.00 87.88 81 MET A O 1
ATOM 650 N N . TYR A 1 82 ? 3.628 4.013 -8.532 1.00 94.31 82 TYR A N 1
ATOM 651 C CA . TYR A 1 82 ? 3.551 3.822 -9.972 1.00 94.31 82 TYR A CA 1
ATOM 652 C C . TYR A 1 82 ? 2.987 2.434 -10.269 1.00 94.31 82 TYR A C 1
ATOM 654 O O . TYR A 1 82 ? 3.279 1.462 -9.571 1.00 94.31 82 TYR A O 1
ATOM 662 N N . LYS A 1 83 ? 2.153 2.333 -11.306 1.00 95.94 83 LYS A N 1
ATOM 663 C CA . LYS A 1 83 ? 1.681 1.029 -11.779 1.00 95.94 83 LYS A CA 1
ATOM 664 C C . LYS A 1 83 ? 2.830 0.274 -12.441 1.00 95.94 83 LYS A C 1
ATOM 666 O O . LYS A 1 83 ? 3.012 -0.911 -12.191 1.00 95.94 83 LYS A O 1
ATOM 671 N N . HIS A 1 84 ? 3.634 0.999 -13.215 1.00 97.44 84 HIS A N 1
ATOM 672 C CA . HIS A 1 84 ? 4.800 0.473 -13.913 1.00 97.44 84 HIS A CA 1
ATOM 673 C C . HIS A 1 84 ? 5.988 1.402 -13.702 1.00 97.44 84 HIS A C 1
ATOM 675 O O . HIS A 1 84 ? 5.878 2.606 -13.940 1.00 97.44 84 HIS A O 1
ATOM 681 N N . THR A 1 85 ? 7.124 0.841 -13.307 1.00 98.00 85 THR A N 1
ATOM 682 C CA . THR A 1 85 ? 8.407 1.544 -13.279 1.00 98.00 85 THR A CA 1
ATOM 683 C C . THR A 1 85 ? 9.385 0.818 -14.183 1.00 98.00 85 THR A C 1
ATOM 685 O O . THR A 1 85 ? 9.570 -0.392 -14.062 1.00 98.00 85 THR A O 1
ATOM 688 N N . ILE A 1 86 ? 9.993 1.562 -15.100 1.00 98.38 86 ILE A N 1
ATOM 689 C CA . ILE A 1 86 ? 10.928 1.065 -16.102 1.00 98.38 86 ILE A CA 1
ATOM 690 C C . ILE A 1 86 ? 12.269 1.747 -15.849 1.00 98.38 86 ILE A C 1
ATOM 692 O O . ILE A 1 86 ? 12.402 2.964 -15.992 1.00 98.38 86 ILE A O 1
ATOM 696 N N . VAL A 1 87 ? 13.248 0.948 -15.444 1.00 98.31 87 VAL A N 1
ATOM 697 C CA . VAL A 1 87 ? 14.578 1.398 -15.039 1.00 98.31 87 VAL A CA 1
ATOM 698 C C . VAL A 1 87 ? 15.583 1.081 -16.137 1.00 98.31 87 VAL A C 1
ATOM 700 O O . VAL A 1 87 ? 15.604 -0.036 -16.650 1.00 98.31 87 VAL A O 1
ATOM 703 N N . TYR A 1 88 ? 16.437 2.044 -16.471 1.00 98.31 88 TYR A N 1
ATOM 704 C CA . TYR A 1 88 ? 17.533 1.891 -17.433 1.00 98.31 88 TYR A CA 1
ATOM 705 C C . TYR A 1 88 ? 18.831 2.497 -16.886 1.00 98.31 88 TYR A C 1
ATOM 707 O O . TYR A 1 88 ? 18.819 3.150 -15.849 1.00 98.31 88 TYR A O 1
ATOM 715 N N . ASP A 1 89 ? 19.956 2.300 -17.572 1.00 97.50 89 ASP A N 1
ATOM 716 C CA . ASP A 1 89 ? 21.238 2.921 -17.214 1.00 97.50 89 ASP A CA 1
ATOM 717 C C . ASP A 1 89 ? 21.856 3.617 -18.434 1.00 97.50 89 ASP A C 1
ATOM 719 O O . ASP A 1 89 ? 22.134 2.984 -19.455 1.00 97.50 89 ASP A O 1
ATOM 723 N N . GLY A 1 90 ? 22.056 4.934 -18.341 1.00 94.12 90 GLY A N 1
ATOM 724 C CA . GLY A 1 90 ? 22.645 5.741 -19.410 1.00 94.12 90 GLY A CA 1
ATOM 725 C C . GLY A 1 90 ? 21.725 6.013 -20.612 1.00 94.12 90 GLY A C 1
ATOM 726 O O . GLY A 1 90 ? 20.609 5.515 -20.733 1.00 94.12 90 GLY A O 1
ATOM 727 N N . GLU A 1 91 ? 22.200 6.843 -21.546 1.00 94.06 91 GLU A N 1
ATOM 728 C CA . GLU A 1 91 ? 21.366 7.354 -22.652 1.00 94.06 91 GLU A CA 1
ATOM 729 C C . GLU A 1 91 ? 21.030 6.305 -23.725 1.00 94.06 91 GLU A C 1
ATOM 731 O O . GLU A 1 91 ? 20.074 6.482 -24.477 1.00 94.06 91 GLU A O 1
ATOM 736 N N . VAL A 1 92 ? 21.798 5.215 -23.816 1.00 93.56 92 VAL A N 1
ATOM 737 C CA . VAL A 1 92 ? 21.576 4.177 -24.836 1.00 93.56 92 VAL A CA 1
ATOM 738 C C . VAL A 1 92 ? 20.334 3.347 -24.508 1.00 93.56 92 VAL A C 1
ATOM 740 O O . VAL A 1 92 ? 19.458 3.210 -25.360 1.00 93.56 92 VAL A O 1
ATOM 743 N N . ASP A 1 93 ? 20.220 2.853 -23.272 1.00 96.00 93 ASP A N 1
ATOM 744 C CA . ASP A 1 93 ? 19.109 1.985 -22.849 1.00 96.00 93 ASP A CA 1
ATOM 745 C C . ASP A 1 93 ? 17.830 2.765 -22.498 1.00 96.00 93 ASP A C 1
ATOM 747 O O . ASP A 1 93 ? 16.743 2.196 -22.377 1.00 96.00 93 ASP A O 1
ATOM 751 N N . LYS A 1 94 ? 17.914 4.097 -22.442 1.00 97.81 94 LYS A N 1
ATOM 752 C CA . LYS A 1 94 ? 16.753 4.987 -22.328 1.00 97.81 94 LYS A CA 1
ATOM 753 C C . LYS A 1 94 ? 15.749 4.804 -23.464 1.00 97.81 94 LYS A C 1
ATOM 755 O O . LYS A 1 94 ? 14.540 4.893 -23.245 1.00 97.81 94 LYS A O 1
ATOM 760 N N . ILE A 1 95 ? 16.233 4.555 -24.682 1.00 97.19 95 ILE A N 1
ATOM 761 C CA . ILE A 1 95 ? 15.381 4.366 -25.860 1.00 97.19 95 ILE A CA 1
ATOM 762 C C . ILE A 1 95 ? 14.538 3.088 -25.740 1.00 97.19 95 ILE A C 1
ATOM 764 O O . ILE A 1 95 ? 13.312 3.217 -25.741 1.00 97.19 95 ILE A O 1
ATOM 768 N N . PRO A 1 96 ? 15.115 1.880 -25.572 1.00 97.69 96 PRO A N 1
ATOM 769 C CA . PRO A 1 96 ? 14.314 0.674 -25.371 1.00 97.69 96 PRO A CA 1
ATOM 770 C C . PRO A 1 96 ? 13.425 0.757 -24.122 1.00 97.69 96 PRO A C 1
ATOM 772 O O . PRO A 1 96 ? 12.296 0.280 -24.161 1.00 97.69 96 PRO A O 1
ATOM 775 N N . ALA A 1 97 ? 13.851 1.437 -23.051 1.00 98.00 97 ALA A N 1
ATOM 776 C CA . ALA A 1 97 ? 12.994 1.673 -21.887 1.00 98.00 97 ALA A CA 1
ATOM 777 C C . ALA A 1 97 ? 11.764 2.527 -22.204 1.00 98.00 97 ALA A C 1
ATOM 779 O O . ALA A 1 97 ? 10.657 2.233 -21.753 1.00 98.00 97 ALA A O 1
ATOM 780 N N . THR A 1 98 ? 11.943 3.556 -23.030 1.00 97.69 98 THR A N 1
ATOM 781 C CA . THR A 1 98 ? 10.832 4.380 -23.511 1.00 97.69 98 THR A CA 1
ATOM 782 C C . THR A 1 98 ? 9.871 3.562 -24.373 1.00 97.69 98 THR A C 1
ATOM 784 O O . THR A 1 98 ? 8.660 3.695 -24.214 1.00 97.69 98 THR A O 1
ATOM 787 N N . VAL A 1 99 ? 10.397 2.670 -25.220 1.00 97.62 99 VAL A N 1
ATOM 788 C CA . VAL A 1 99 ? 9.591 1.762 -26.051 1.00 97.62 99 VAL A CA 1
ATOM 789 C C . VAL A 1 99 ? 8.752 0.817 -25.195 1.00 97.62 99 VAL A C 1
ATOM 791 O O . VAL A 1 99 ? 7.547 0.743 -25.411 1.00 97.62 99 VAL A O 1
ATOM 794 N N . VAL A 1 100 ? 9.333 0.174 -24.173 1.00 97.75 100 VAL A N 1
ATOM 795 C CA . VAL A 1 100 ? 8.558 -0.649 -23.220 1.00 97.75 100 VAL A CA 1
ATOM 796 C C . VAL A 1 100 ? 7.441 0.175 -22.570 1.00 97.75 100 VAL A C 1
ATOM 798 O O . VAL A 1 100 ? 6.326 -0.312 -22.399 1.00 97.75 100 VAL A O 1
ATOM 801 N N . GLY A 1 101 ? 7.705 1.449 -22.268 1.00 96.88 101 GLY A N 1
ATOM 802 C CA . GLY A 1 101 ? 6.711 2.373 -21.722 1.00 96.88 101 GLY A CA 1
ATOM 803 C C . GLY A 1 101 ? 5.507 2.614 -22.633 1.00 96.88 101 GLY A C 1
ATOM 804 O O . GLY A 1 101 ? 4.404 2.801 -22.127 1.00 96.88 101 GLY A O 1
ATOM 805 N N . TRP A 1 102 ? 5.676 2.559 -23.956 1.00 96.94 102 TRP A N 1
ATOM 806 C CA . TRP A 1 102 ? 4.570 2.704 -24.912 1.00 96.94 102 TRP A CA 1
ATOM 807 C C . TRP A 1 102 ? 3.587 1.529 -24.891 1.00 96.94 102 TRP A C 1
ATOM 809 O O . TRP A 1 102 ? 2.449 1.690 -25.332 1.00 96.94 102 TRP A O 1
ATOM 819 N N . GLY A 1 103 ? 3.998 0.370 -24.368 1.00 95.56 103 GLY A N 1
ATOM 820 C CA . GLY A 1 103 ? 3.135 -0.802 -24.209 1.00 95.56 103 GLY A CA 1
ATOM 821 C C . GLY A 1 103 ? 2.059 -0.648 -23.129 1.00 95.56 103 GLY A C 1
ATOM 822 O O . GLY A 1 103 ? 1.131 -1.451 -23.078 1.00 95.56 103 GLY A O 1
ATOM 823 N N . TYR A 1 104 ? 2.144 0.384 -22.283 1.00 94.94 104 TYR A N 1
ATOM 824 C CA . TYR A 1 104 ? 1.258 0.562 -21.134 1.00 94.94 104 TYR A CA 1
ATOM 825 C C . TYR A 1 104 ? 0.465 1.871 -21.211 1.00 94.94 104 TYR A C 1
ATOM 827 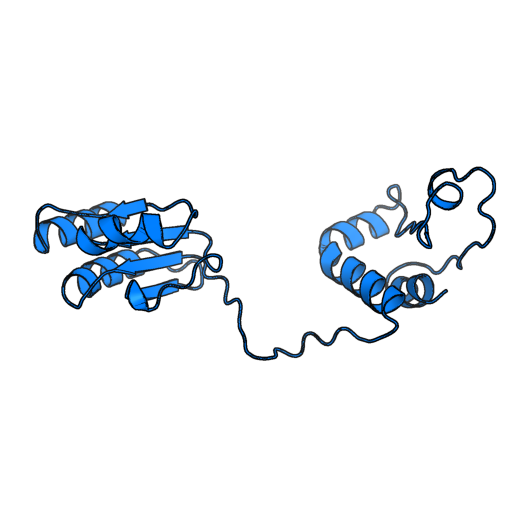O O . TYR A 1 104 ? 0.996 2.939 -21.504 1.00 94.94 104 TYR A O 1
ATOM 835 N N . ASN A 1 105 ? -0.829 1.800 -20.894 1.00 93.06 105 ASN A N 1
ATOM 836 C CA . ASN A 1 105 ? -1.734 2.956 -20.812 1.00 93.06 105 ASN A CA 1
ATOM 837 C C . ASN A 1 105 ? -2.742 2.851 -19.650 1.00 93.06 105 ASN A C 1
ATOM 839 O O . ASN A 1 105 ? -3.690 3.627 -19.553 1.00 93.06 105 ASN A O 1
ATOM 843 N N . ASP A 1 106 ? -2.542 1.881 -18.762 1.00 91.75 106 ASP A N 1
ATOM 844 C CA . ASP A 1 106 ? -3.494 1.429 -17.750 1.00 91.75 106 ASP A CA 1
ATOM 845 C C . ASP A 1 106 ? -3.192 1.980 -16.346 1.00 91.75 106 ASP A C 1
ATOM 847 O O . ASP A 1 106 ? -3.759 1.520 -15.346 1.00 91.75 106 ASP A O 1
ATOM 851 N N . GLY A 1 107 ? -2.279 2.948 -16.247 1.00 90.81 107 GLY A N 1
ATOM 852 C CA . GLY A 1 107 ? -1.909 3.586 -14.994 1.00 90.81 107 GLY A CA 1
ATOM 853 C C . GLY A 1 107 ? -0.718 4.528 -15.110 1.00 90.81 107 GLY A C 1
ATOM 854 O O . GLY A 1 107 ? -0.262 4.877 -16.196 1.00 90.81 107 GLY A O 1
ATOM 855 N N . LYS A 1 108 ? -0.220 4.959 -13.949 1.00 93.94 108 LYS A N 1
ATOM 856 C CA . LYS A 1 108 ? 0.922 5.867 -13.852 1.00 93.94 108 LYS A CA 1
ATOM 857 C C . LYS A 1 108 ? 2.222 5.122 -14.145 1.00 93.94 108 LYS A C 1
ATOM 859 O O . LYS A 1 108 ? 2.495 4.112 -13.496 1.00 93.94 108 LYS A O 1
ATOM 864 N N . ILE A 1 109 ? 3.020 5.654 -15.065 1.00 95.94 109 ILE A N 1
ATOM 865 C CA . ILE A 1 109 ? 4.286 5.060 -15.505 1.00 95.94 109 ILE A CA 1
ATOM 866 C C . ILE A 1 109 ? 5.440 5.969 -15.076 1.00 95.94 109 ILE A C 1
ATOM 868 O O . ILE A 1 109 ? 5.361 7.187 -15.248 1.00 95.94 109 ILE A O 1
ATOM 872 N N . LEU A 1 110 ? 6.496 5.382 -14.517 1.00 96.88 110 LEU A N 1
ATOM 873 C CA . LEU A 1 110 ? 7.782 6.036 -14.284 1.00 96.88 110 LEU A CA 1
ATOM 874 C C . LEU A 1 110 ? 8.830 5.410 -15.200 1.00 96.88 110 LEU A C 1
ATOM 876 O O . LEU A 1 110 ? 9.042 4.204 -15.158 1.00 96.88 110 LEU A O 1
ATOM 880 N N . ILE A 1 111 ? 9.506 6.229 -15.998 1.00 97.62 111 ILE A N 1
ATOM 881 C CA . ILE A 1 111 ? 10.686 5.821 -16.764 1.00 97.62 111 ILE A CA 1
ATOM 882 C C . ILE A 1 111 ? 11.846 6.637 -16.208 1.00 97.62 111 ILE A C 1
ATOM 884 O O . ILE A 1 111 ? 11.811 7.867 -16.280 1.00 97.62 111 ILE A O 1
ATOM 888 N N . CYS A 1 112 ? 12.833 5.982 -15.601 1.00 97.00 112 CYS A N 1
ATOM 889 C CA . CYS A 1 112 ? 13.931 6.677 -14.935 1.00 97.00 112 CYS A CA 1
ATOM 890 C C . CYS A 1 112 ? 15.265 5.945 -15.076 1.00 97.00 112 CYS A C 1
ATOM 892 O O . CYS A 1 112 ? 15.320 4.726 -15.246 1.00 97.00 112 CYS A O 1
ATOM 894 N N . ASP A 1 113 ? 16.344 6.715 -14.968 1.00 98.00 113 ASP A N 1
ATOM 895 C CA . ASP A 1 113 ? 17.686 6.166 -14.828 1.00 98.00 113 ASP A CA 1
ATOM 896 C C . ASP A 1 113 ? 17.809 5.453 -13.470 1.00 98.00 113 ASP A C 1
ATOM 898 O O . ASP A 1 113 ? 17.181 5.843 -12.481 1.00 98.00 113 ASP A O 1
ATOM 902 N N . ILE A 1 114 ? 18.616 4.400 -13.416 1.00 97.06 114 ILE A N 1
ATOM 903 C CA . ILE A 1 114 ? 18.831 3.584 -12.226 1.00 97.06 114 ILE A CA 1
ATOM 904 C C . ILE A 1 114 ? 19.355 4.396 -11.045 1.00 97.06 114 ILE A C 1
ATOM 906 O O . ILE A 1 114 ? 18.998 4.100 -9.909 1.00 97.06 114 ILE A O 1
ATOM 910 N N . LYS A 1 115 ? 20.135 5.455 -11.286 1.00 95.88 115 LYS A N 1
ATOM 911 C CA . LYS A 1 115 ? 20.622 6.339 -10.214 1.00 95.88 115 LYS A CA 1
ATOM 912 C C . LYS A 1 115 ? 19.495 7.104 -9.506 1.00 95.88 115 LYS A C 1
ATOM 914 O O . LYS A 1 115 ? 19.651 7.474 -8.347 1.00 95.88 115 LYS A O 1
ATOM 919 N N . ASP A 1 116 ? 18.381 7.322 -10.204 1.00 95.19 116 ASP A N 1
ATOM 920 C CA . ASP A 1 116 ? 17.209 8.055 -9.723 1.00 95.19 116 ASP A CA 1
ATOM 921 C C . ASP A 1 116 ? 16.100 7.092 -9.249 1.00 95.19 116 ASP A C 1
ATOM 923 O O . ASP A 1 116 ? 15.021 7.520 -8.830 1.00 95.19 116 ASP A O 1
ATOM 927 N N . TYR A 1 117 ? 16.349 5.777 -9.311 1.00 95.25 117 TYR A N 1
ATOM 928 C CA . TYR A 1 117 ? 15.398 4.762 -8.888 1.00 95.25 117 TYR A CA 1
ATOM 929 C C . TYR A 1 117 ? 15.247 4.737 -7.364 1.00 95.25 117 TYR A C 1
ATOM 931 O O . TYR A 1 117 ? 16.207 4.528 -6.620 1.00 95.25 117 TYR A O 1
ATOM 939 N N . VAL A 1 118 ? 14.004 4.874 -6.901 1.00 93.50 118 VAL A N 1
ATOM 940 C CA . VAL A 1 118 ? 13.635 4.735 -5.489 1.00 93.50 118 VAL A CA 1
ATOM 941 C C . VAL A 1 118 ? 12.788 3.463 -5.325 1.00 93.50 118 VAL A C 1
ATOM 943 O O . VAL A 1 118 ? 11.730 3.378 -5.951 1.00 93.50 118 VAL A O 1
ATOM 946 N N . PRO A 1 119 ? 13.217 2.480 -4.508 1.00 93.62 119 PRO A N 1
ATOM 947 C CA . PRO A 1 119 ? 12.467 1.245 -4.256 1.00 93.62 119 PRO A CA 1
ATOM 948 C C . PRO A 1 119 ? 11.159 1.436 -3.473 1.00 93.62 119 PRO A C 1
ATOM 950 O O . PRO A 1 119 ? 11.021 2.363 -2.673 1.00 93.62 119 PRO A O 1
ATOM 953 N N . GLY A 1 120 ? 10.219 0.495 -3.619 1.00 90.81 120 GLY A N 1
ATOM 954 C CA . GLY A 1 120 ? 9.013 0.401 -2.783 1.00 90.81 120 GLY A CA 1
ATOM 955 C C . GLY A 1 120 ? 7.876 1.346 -3.180 1.00 90.81 120 GLY A C 1
ATOM 956 O O . GLY A 1 120 ? 6.957 1.576 -2.388 1.00 90.81 120 GLY A O 1
ATOM 957 N N . GLN A 1 121 ? 7.940 1.897 -4.392 1.00 92.44 121 GLN A N 1
ATOM 958 C CA . GLN A 1 121 ? 6.933 2.798 -4.963 1.00 92.44 121 GLN A CA 1
ATOM 959 C C . GLN A 1 121 ? 6.434 2.333 -6.342 1.00 92.44 121 GLN A C 1
ATOM 961 O O . GLN A 1 121 ? 5.954 3.146 -7.127 1.00 92.44 121 GLN A O 1
ATOM 966 N N . THR A 1 122 ? 6.543 1.040 -6.661 1.00 94.69 122 THR A N 1
ATOM 967 C CA . THR A 1 122 ? 6.003 0.474 -7.904 1.00 94.69 122 THR A CA 1
ATOM 968 C C . THR A 1 122 ? 5.256 -0.837 -7.674 1.00 94.69 122 THR A C 1
ATOM 970 O O . THR A 1 122 ? 5.546 -1.565 -6.727 1.00 94.69 122 THR A O 1
ATOM 973 N N . GLN A 1 123 ? 4.290 -1.140 -8.542 1.00 94.19 123 GLN A N 1
ATOM 974 C CA . GLN A 1 123 ? 3.616 -2.442 -8.586 1.00 94.19 123 GLN A CA 1
ATOM 975 C C . GLN A 1 123 ? 4.339 -3.415 -9.521 1.00 94.19 123 GLN A C 1
ATOM 977 O O . GLN A 1 123 ? 4.566 -4.562 -9.146 1.00 94.19 123 GLN A O 1
ATOM 982 N N . ASN A 1 124 ? 4.734 -2.939 -10.706 1.00 97.12 124 ASN A N 1
ATOM 983 C CA . ASN A 1 124 ? 5.486 -3.708 -11.693 1.00 97.12 124 ASN A CA 1
ATOM 984 C C . ASN A 1 124 ? 6.826 -3.021 -11.977 1.00 97.12 124 ASN A C 1
ATOM 986 O O . ASN A 1 124 ? 6.871 -1.815 -12.237 1.00 97.12 124 ASN A O 1
ATOM 990 N N . LEU A 1 125 ? 7.917 -3.782 -11.921 1.00 98.06 125 LEU A N 1
ATOM 991 C CA . LEU A 1 125 ? 9.272 -3.285 -12.152 1.00 98.06 125 LEU A CA 1
ATOM 992 C C . LEU A 1 125 ? 9.889 -3.970 -13.375 1.00 98.06 125 LEU A C 1
ATOM 994 O O . LEU A 1 125 ? 9.988 -5.198 -13.429 1.00 98.06 125 LEU A O 1
ATOM 998 N N . TYR A 1 126 ? 10.338 -3.163 -14.332 1.00 98.38 126 TYR A N 1
ATOM 999 C CA . TYR A 1 126 ? 11.032 -3.599 -15.542 1.00 98.38 126 TYR A CA 1
ATOM 1000 C C . TYR A 1 126 ? 12.430 -2.988 -15.567 1.00 98.38 126 TYR A C 1
ATOM 1002 O O . TYR A 1 126 ? 12.592 -1.802 -15.285 1.00 98.38 126 TYR A O 1
ATOM 1010 N N . VAL A 1 127 ? 13.438 -3.787 -15.899 1.00 98.31 127 VAL A N 1
ATOM 1011 C CA . VAL A 1 127 ? 14.844 -3.365 -15.897 1.00 98.31 127 VAL A CA 1
ATOM 1012 C C . VAL A 1 127 ? 15.429 -3.612 -17.276 1.00 98.31 127 VAL A C 1
ATOM 1014 O O . VAL A 1 127 ? 15.425 -4.744 -17.763 1.00 98.31 127 VAL A O 1
ATOM 1017 N N . ILE A 1 128 ? 15.898 -2.544 -17.913 1.00 98.12 128 ILE A N 1
ATOM 1018 C CA . ILE A 1 128 ? 16.246 -2.516 -19.331 1.00 98.12 128 ILE A CA 1
ATOM 1019 C C . ILE A 1 128 ? 17.753 -2.382 -19.497 1.00 98.12 128 ILE A C 1
ATOM 1021 O O . ILE A 1 128 ? 18.370 -1.474 -18.941 1.00 98.12 128 ILE A O 1
ATOM 1025 N N . GLY A 1 129 ? 18.328 -3.279 -20.294 1.00 96.12 129 GLY A N 1
ATOM 1026 C CA . GLY A 1 129 ? 19.750 -3.269 -20.615 1.00 96.12 129 GLY A CA 1
ATOM 1027 C C . GLY A 1 129 ? 20.627 -3.972 -19.579 1.00 96.12 129 GLY A C 1
ATOM 1028 O O . GLY A 1 129 ? 20.254 -4.182 -18.421 1.00 96.12 129 GLY A O 1
ATOM 1029 N N . GLY A 1 130 ? 21.814 -4.393 -20.022 1.00 94.19 130 GLY A N 1
ATOM 1030 C CA . GLY A 1 130 ? 22.731 -5.204 -19.217 1.00 94.19 130 GLY A CA 1
ATOM 1031 C C . GLY A 1 130 ? 23.201 -4.494 -17.947 1.00 94.19 130 GLY A C 1
ATOM 1032 O O . GLY A 1 130 ? 23.119 -5.068 -16.863 1.00 94.19 130 GLY A O 1
ATOM 1033 N N . ALA A 1 131 ? 23.607 -3.228 -18.070 1.00 94.75 131 ALA A N 1
ATOM 1034 C CA . ALA A 1 131 ? 24.190 -2.470 -16.967 1.00 94.75 131 ALA A CA 1
ATOM 1035 C C . ALA A 1 131 ? 23.182 -2.197 -15.833 1.00 94.75 131 ALA A C 1
ATOM 1037 O O . ALA A 1 131 ? 23.516 -2.356 -14.656 1.00 94.75 131 ALA A O 1
ATOM 1038 N N . ALA A 1 132 ? 21.925 -1.880 -16.166 1.00 95.75 132 ALA A N 1
ATOM 1039 C CA . ALA A 1 132 ? 20.867 -1.739 -15.166 1.00 95.75 132 ALA A CA 1
ATOM 1040 C C . ALA A 1 132 ? 20.559 -3.081 -14.478 1.00 95.75 132 ALA A C 1
ATOM 1042 O O . ALA A 1 132 ? 20.450 -3.137 -13.252 1.00 95.75 132 ALA A O 1
ATOM 1043 N N . CYS A 1 133 ? 20.486 -4.175 -15.247 1.00 95.19 133 CYS A N 1
ATOM 1044 C CA . CYS A 1 133 ? 20.227 -5.519 -14.720 1.00 95.19 133 CYS A CA 1
ATOM 1045 C C . CYS A 1 133 ? 21.317 -6.012 -13.754 1.00 95.19 133 CYS A C 1
ATOM 1047 O O . CYS A 1 133 ? 21.012 -6.743 -12.817 1.00 95.19 133 CYS A O 1
ATOM 1049 N N . GLU A 1 134 ? 22.579 -5.633 -13.964 1.00 95.88 134 GLU A N 1
ATOM 1050 C CA . GLU A 1 134 ? 23.682 -5.986 -13.058 1.00 95.88 134 GLU A CA 1
ATOM 1051 C C . GLU A 1 134 ? 23.609 -5.226 -11.729 1.00 95.88 134 GLU A C 1
ATOM 1053 O O . GLU A 1 134 ? 23.893 -5.783 -10.669 1.00 95.88 134 GLU A O 1
ATOM 1058 N N . LYS A 1 135 ? 23.202 -3.953 -11.771 1.00 96.31 135 LYS A N 1
ATOM 1059 C CA . LYS A 1 135 ? 23.183 -3.071 -10.597 1.00 96.31 135 LYS A CA 1
ATOM 1060 C C . LYS A 1 135 ? 21.930 -3.249 -9.733 1.00 96.31 135 LYS A C 1
ATOM 1062 O O . LYS A 1 135 ? 22.036 -3.199 -8.504 1.00 96.31 135 LYS A O 1
ATOM 1067 N N . ILE A 1 136 ? 20.759 -3.481 -10.339 1.00 95.62 136 ILE A N 1
ATOM 1068 C CA . ILE A 1 136 ? 19.447 -3.411 -9.663 1.00 95.62 136 ILE A CA 1
ATOM 1069 C C . ILE A 1 136 ? 19.314 -4.340 -8.446 1.00 95.62 136 ILE A C 1
ATOM 1071 O O . ILE A 1 136 ? 18.701 -3.960 -7.449 1.00 95.62 136 ILE A O 1
ATOM 1075 N N . GLY A 1 137 ? 19.941 -5.523 -8.477 1.00 92.50 137 GLY A N 1
ATOM 1076 C CA . GLY A 1 137 ? 19.876 -6.501 -7.385 1.00 92.50 137 GLY A CA 1
ATOM 1077 C C . GLY A 1 137 ? 20.487 -6.006 -6.069 1.00 92.50 137 GLY A C 1
ATOM 1078 O O . GLY A 1 137 ? 20.127 -6.494 -5.001 1.00 92.50 137 GLY A O 1
ATOM 1079 N N . SER A 1 138 ? 21.384 -5.017 -6.131 1.00 93.81 138 SER A N 1
ATOM 1080 C CA . SER A 1 138 ? 21.953 -4.369 -4.943 1.00 93.81 138 SER A CA 1
ATOM 1081 C C . SER A 1 138 ? 21.067 -3.245 -4.390 1.00 93.81 138 SER A C 1
ATOM 1083 O O . SER A 1 138 ? 21.200 -2.875 -3.225 1.00 93.81 138 SER A O 1
ATOM 1085 N N . MET A 1 139 ? 20.147 -2.722 -5.208 1.00 92.88 139 MET A N 1
ATOM 1086 C CA . MET A 1 139 ? 19.329 -1.546 -4.901 1.00 92.88 139 MET A CA 1
ATOM 1087 C C . MET A 1 139 ? 17.940 -1.896 -4.369 1.00 92.88 139 MET A C 1
ATOM 1089 O O . MET A 1 139 ? 17.380 -1.133 -3.586 1.00 92.88 139 MET A O 1
ATOM 1093 N N . THR A 1 140 ? 17.365 -3.032 -4.773 1.00 93.88 140 THR A N 1
ATOM 1094 C CA . THR A 1 140 ? 16.016 -3.430 -4.350 1.00 93.88 140 THR A CA 1
ATOM 1095 C C . THR A 1 140 ? 15.862 -4.936 -4.141 1.00 93.88 140 THR A C 1
ATOM 1097 O O . THR A 1 140 ? 16.613 -5.745 -4.678 1.00 93.88 140 THR A O 1
ATOM 1100 N N . LYS A 1 141 ? 14.855 -5.300 -3.338 1.00 93.75 141 LYS A N 1
ATOM 1101 C CA . LYS A 1 141 ? 14.368 -6.674 -3.128 1.00 93.75 141 LYS A CA 1
ATOM 1102 C C . LYS A 1 141 ? 13.041 -6.950 -3.850 1.00 93.75 141 LYS A C 1
ATOM 1104 O O . LYS A 1 141 ? 12.438 -7.995 -3.628 1.00 93.75 141 LYS A O 1
ATOM 1109 N N . GLU A 1 142 ? 12.544 -5.995 -4.632 1.00 94.44 142 GLU A N 1
ATOM 1110 C CA . GLU A 1 142 ? 11.328 -6.148 -5.431 1.00 94.44 142 GLU A CA 1
ATOM 1111 C C . GLU A 1 142 ? 11.533 -7.200 -6.528 1.00 94.44 142 GLU A C 1
ATOM 1113 O O . GLU A 1 142 ? 12.639 -7.370 -7.039 1.00 94.44 142 GLU A O 1
ATOM 1118 N N . ASN A 1 143 ? 10.461 -7.896 -6.909 1.00 96.19 143 ASN A N 1
ATOM 1119 C CA . ASN A 1 143 ? 10.494 -8.738 -8.101 1.00 96.19 143 ASN A CA 1
ATOM 1120 C C . ASN A 1 143 ? 10.521 -7.840 -9.342 1.00 96.19 143 ASN A C 1
ATOM 1122 O O . ASN A 1 143 ? 9.770 -6.867 -9.412 1.00 96.19 143 ASN A O 1
ATOM 1126 N N . TYR A 1 144 ? 11.352 -8.181 -10.325 1.00 97.50 144 TYR A N 1
ATOM 1127 C CA . TYR A 1 144 ? 11.472 -7.424 -11.568 1.00 97.50 144 TYR A CA 1
ATOM 1128 C C . TYR A 1 144 ? 11.614 -8.325 -12.790 1.00 97.50 144 TYR A C 1
ATOM 1130 O O . TYR A 1 144 ? 12.095 -9.454 -12.703 1.00 97.50 144 TYR A O 1
ATOM 1138 N N . THR A 1 145 ? 11.222 -7.789 -13.944 1.00 98.00 145 THR A N 1
ATOM 1139 C CA . THR A 1 145 ? 11.429 -8.417 -15.253 1.00 98.00 145 THR A CA 1
ATOM 1140 C C . THR A 1 145 ? 12.622 -7.768 -15.942 1.00 98.00 145 THR A C 1
ATOM 1142 O O . THR A 1 145 ? 12.668 -6.547 -16.087 1.00 98.00 145 THR A O 1
ATOM 1145 N N . MET A 1 146 ? 13.594 -8.574 -16.366 1.00 97.94 146 MET A N 1
ATOM 1146 C CA . MET A 1 146 ? 14.766 -8.096 -17.103 1.00 97.94 146 MET A CA 1
ATOM 1147 C C . MET A 1 146 ? 14.529 -8.174 -18.609 1.00 97.94 146 MET A C 1
ATOM 1149 O O . MET A 1 146 ? 14.175 -9.235 -19.120 1.00 97.94 146 MET A O 1
ATOM 1153 N N . ILE A 1 147 ? 14.819 -7.088 -19.321 1.00 97.75 147 ILE A N 1
ATOM 1154 C CA . ILE A 1 147 ? 14.794 -7.030 -20.785 1.00 97.75 147 ILE A CA 1
ATOM 1155 C C . ILE A 1 147 ? 16.176 -6.558 -21.239 1.00 97.75 147 ILE A C 1
ATOM 1157 O O . ILE A 1 147 ? 16.505 -5.375 -21.171 1.00 97.75 147 ILE A O 1
ATOM 1161 N N . LYS A 1 148 ? 17.024 -7.502 -21.661 1.00 97.00 148 LYS A N 1
ATOM 1162 C CA . LYS A 1 148 ? 18.395 -7.217 -22.107 1.00 97.00 148 LYS A CA 1
ATOM 1163 C C . LYS A 1 148 ? 18.799 -8.061 -23.312 1.00 97.00 148 LYS A C 1
ATOM 1165 O O . LYS A 1 148 ? 18.538 -9.268 -23.365 1.00 97.00 148 LYS A O 1
ATOM 1170 N N . GLY A 1 149 ? 19.442 -7.418 -24.276 1.00 95.06 149 GLY A N 1
ATOM 1171 C CA . GLY A 1 149 ? 20.084 -8.036 -25.430 1.00 95.06 149 GLY A CA 1
ATOM 1172 C C . GLY A 1 149 ? 21.603 -8.107 -25.297 1.00 95.06 149 GLY A C 1
ATOM 1173 O O . GLY A 1 149 ? 22.173 -7.660 -24.303 1.00 95.06 149 GLY A O 1
ATOM 1174 N N . ASN A 1 150 ? 22.252 -8.668 -26.314 1.00 94.38 150 ASN A N 1
ATOM 1175 C CA . ASN A 1 150 ? 23.712 -8.671 -26.447 1.00 94.38 150 ASN A CA 1
ATOM 1176 C C . ASN A 1 150 ? 24.263 -7.272 -26.771 1.00 94.38 150 ASN A C 1
ATOM 1178 O O . ASN A 1 150 ? 25.397 -6.950 -26.423 1.00 94.38 150 ASN A O 1
ATOM 1182 N N . ASP A 1 151 ? 23.456 -6.443 -27.432 1.00 95.12 151 ASP A N 1
ATOM 1183 C CA . ASP A 1 151 ? 23.767 -5.059 -27.767 1.00 95.12 151 ASP A CA 1
ATOM 1184 C C . ASP A 1 151 ? 22.512 -4.167 -27.686 1.00 95.12 151 ASP A C 1
ATOM 1186 O O . ASP A 1 151 ? 21.421 -4.605 -27.299 1.00 95.12 151 ASP A O 1
ATOM 1190 N N . ARG A 1 152 ? 22.674 -2.885 -28.033 1.00 93.44 152 ARG A N 1
ATOM 1191 C CA . ARG A 1 152 ? 21.603 -1.878 -27.979 1.00 93.44 152 ARG A CA 1
ATOM 1192 C C . ARG A 1 152 ? 20.449 -2.152 -28.949 1.00 93.44 152 ARG A C 1
ATOM 1194 O O . ARG A 1 152 ? 19.314 -1.799 -28.649 1.00 93.44 152 ARG A O 1
ATOM 1201 N N . PHE A 1 153 ? 20.726 -2.759 -30.101 1.00 97.12 153 PHE A N 1
ATOM 1202 C CA . PHE A 1 153 ? 19.715 -3.078 -31.105 1.00 97.12 153 PHE A CA 1
ATOM 1203 C C . PHE A 1 153 ? 18.959 -4.345 -30.709 1.00 97.12 153 PHE A C 1
ATOM 1205 O O . PHE A 1 153 ? 17.736 -4.352 -30.753 1.00 97.12 153 PHE A O 1
ATOM 1212 N N . ASP A 1 154 ? 19.659 -5.376 -30.231 1.00 97.50 154 ASP A N 1
ATOM 1213 C CA . ASP A 1 154 ? 19.028 -6.587 -29.692 1.00 97.50 154 ASP A CA 1
ATOM 1214 C C . ASP A 1 154 ? 18.141 -6.262 -28.477 1.00 97.50 154 ASP A C 1
ATOM 1216 O O . ASP A 1 154 ? 17.010 -6.729 -28.370 1.00 97.50 154 ASP A O 1
ATOM 1220 N N . THR A 1 155 ? 18.598 -5.372 -27.588 1.00 97.62 155 THR A N 1
ATOM 1221 C CA . THR A 1 155 ? 17.783 -4.897 -26.455 1.00 97.62 155 THR A CA 1
ATOM 1222 C C . THR A 1 155 ? 16.519 -4.174 -26.927 1.00 97.62 155 THR A C 1
ATOM 1224 O O . THR A 1 155 ? 15.452 -4.370 -26.347 1.00 97.62 155 THR A O 1
ATOM 1227 N N . LEU A 1 156 ? 16.609 -3.382 -28.000 1.00 97.38 156 LEU A N 1
ATOM 1228 C CA . LEU A 1 156 ? 15.454 -2.727 -28.614 1.00 97.38 156 LEU A CA 1
ATOM 1229 C C . LEU A 1 156 ? 14.472 -3.728 -29.234 1.00 97.38 156 LEU A C 1
ATOM 1231 O O . LEU A 1 156 ? 13.270 -3.593 -29.021 1.00 97.38 156 LEU A O 1
ATOM 1235 N N . TYR A 1 157 ? 14.956 -4.746 -29.945 1.00 97.50 157 TYR A N 1
ATOM 1236 C CA . TYR A 1 157 ? 14.084 -5.783 -30.502 1.00 97.50 157 TYR A CA 1
ATOM 1237 C C . TYR A 1 157 ? 13.378 -6.587 -29.413 1.00 97.50 157 TYR A C 1
ATOM 1239 O O . TYR A 1 157 ? 12.179 -6.815 -29.514 1.00 97.50 157 TYR A O 1
ATOM 1247 N N . LYS A 1 158 ? 14.073 -6.942 -28.327 1.00 98.00 158 LYS A N 1
ATOM 1248 C CA . LYS A 1 158 ? 13.442 -7.608 -27.177 1.00 98.00 158 LYS A CA 1
ATOM 1249 C C . LYS A 1 158 ? 12.422 -6.724 -26.465 1.00 98.00 158 LYS A C 1
ATOM 1251 O O . LYS A 1 158 ? 11.442 -7.237 -25.943 1.00 98.00 158 LYS A O 1
ATOM 1256 N N . ALA A 1 159 ? 12.644 -5.410 -26.425 1.00 97.38 159 ALA A N 1
ATOM 1257 C CA . ALA A 1 159 ? 11.669 -4.467 -25.886 1.00 97.38 159 ALA A CA 1
ATOM 1258 C C . ALA A 1 159 ? 10.388 -4.415 -26.732 1.00 97.38 159 ALA A C 1
ATOM 1260 O O . ALA A 1 159 ? 9.308 -4.341 -26.157 1.00 97.38 159 ALA A O 1
ATOM 1261 N N . LEU A 1 160 ? 10.510 -4.470 -28.064 1.00 97.50 160 LEU A N 1
ATOM 1262 C CA . LEU A 1 160 ? 9.376 -4.541 -28.994 1.00 97.50 160 LEU A CA 1
ATOM 1263 C C . LEU A 1 160 ? 8.619 -5.870 -28.872 1.00 97.50 160 LEU A C 1
ATOM 1265 O O . LEU A 1 160 ? 7.406 -5.859 -28.679 1.00 97.50 160 LEU A O 1
ATOM 1269 N N . ASP A 1 161 ? 9.348 -6.989 -28.873 1.00 97.38 161 ASP A N 1
ATOM 1270 C CA . ASP A 1 161 ? 8.794 -8.335 -28.680 1.00 97.38 161 ASP A CA 1
ATOM 1271 C C . ASP A 1 161 ? 8.019 -8.436 -27.357 1.00 97.38 161 ASP A C 1
ATOM 1273 O O . ASP A 1 161 ? 6.894 -8.921 -27.316 1.00 97.38 161 ASP A O 1
ATOM 1277 N N . PHE A 1 162 ? 8.566 -7.862 -26.281 1.00 97.06 162 PHE A N 1
ATOM 1278 C CA . PHE A 1 162 ? 7.929 -7.846 -24.964 1.00 97.06 162 PHE A CA 1
ATOM 1279 C C . PHE A 1 162 ? 6.579 -7.106 -24.922 1.00 97.06 162 PHE A C 1
ATOM 1281 O O . PHE A 1 162 ? 5.748 -7.411 -24.068 1.00 97.06 162 PHE A O 1
ATOM 1288 N N . ILE A 1 163 ? 6.359 -6.127 -25.805 1.00 95.38 163 ILE A N 1
ATOM 1289 C CA . ILE A 1 163 ? 5.098 -5.370 -25.894 1.00 95.38 163 ILE A CA 1
ATOM 1290 C C . ILE A 1 163 ? 4.219 -5.816 -27.075 1.00 95.38 163 ILE A C 1
ATOM 1292 O O . ILE A 1 163 ? 3.298 -5.086 -27.452 1.00 95.38 163 ILE A O 1
ATOM 1296 N N . ASP A 1 164 ? 4.508 -6.982 -27.662 1.00 94.06 164 ASP A N 1
ATOM 1297 C CA . ASP A 1 164 ? 3.817 -7.550 -28.823 1.00 94.06 164 ASP A CA 1
ATOM 1298 C C . ASP A 1 164 ? 3.775 -6.585 -30.036 1.00 94.06 164 ASP A C 1
ATOM 1300 O O . ASP A 1 164 ? 2.709 -6.332 -30.623 1.00 94.06 164 ASP A O 1
ATOM 1304 N N . LYS A 1 165 ? 4.927 -5.991 -30.396 1.00 84.94 165 LYS A N 1
ATOM 1305 C CA . LYS A 1 165 ? 5.081 -5.055 -31.531 1.00 84.94 165 LYS A CA 1
ATOM 1306 C C . LYS A 1 165 ? 6.149 -5.438 -32.543 1.00 84.94 165 LYS A C 1
ATOM 1308 O O . LYS A 1 165 ? 7.179 -6.021 -32.153 1.00 84.94 165 LYS A O 1
#

InterPro domains:
  IPR002508 N-acetylmuramoyl-L-alanine amidase, catalytic domain [PF01520] (8-66)

Foldseek 3Di:
DLLLVLLVVPDPRPDADPDCPPPCVCVPDPDHDDDDPNADPVDPVRVVCCVVPVVSSVQSNVCSVVVHHPPPPCPPPDLQQWAEEEEEADDLQLVLSVLLVVLDDPTHYHYDYLVPDDPDRYPAYEYAEDVRVVCVVVHDPDDYHYQYDPDSVRSNVSSCVVSVD

Organism: Clostridioides difficile (NCBI:txid1496)

Nearest PDB structures (foldseek):
  4cu5-assembly3_B  TM=1.003E+00  e=5.627E-16  Colneyvirus CD27
  8std-assembly3_F  TM=4.642E-01  e=3.777E-01  Lactiplantibacillus plantarum WCFS1
  7ale-assembly1_A  TM=4.605E-01  e=1.948E+00  Homo sapiens
  5dca-assembly1_A  TM=3.689E-01  e=1.514E+00  Saccharomyces cerevisiae S288C

Sequence (165 aa):
ERVNSKLSTVFKNRGAKSDVRGLYWLSHTKAPAILIEVCFVDSKADTDYYIRHKDIVAKLIAEGILNKTIDNKENSEDKKMYKHTIVYDGEVDKIPATVVGWGYNDGKILICDIKDYVPGQTQNLYVIGGAACEKIGSMTKENYTMIKGNDRFDTLYKALDFIDK

Radius of gyration: 24.74 Å; Cα contacts (8 Å, |Δi|>4): 211; chains: 1; bounding box: 50×29×65 Å

Solvent-accessible surface area (backbone atoms only — not comparable to full-atom values): 9881 Å² total; per-residue (Å²): 93,55,37,51,61,45,44,41,78,82,38,89,72,82,71,69,76,88,81,56,87,91,41,58,79,63,72,73,54,94,62,95,63,81,88,84,85,81,67,49,82,88,35,67,70,46,39,55,47,45,72,76,37,47,66,59,53,51,47,30,44,51,24,23,72,71,72,44,84,80,70,84,66,78,70,86,71,73,80,60,68,22,48,34,32,34,32,11,46,64,82,73,26,43,55,34,38,52,54,44,50,69,61,59,83,91,62,50,72,45,78,43,46,52,92,74,62,69,75,94,32,54,76,37,41,36,27,20,30,60,71,25,56,69,52,44,70,80,71,44,88,71,78,68,48,79,45,59,39,97,46,76,65,49,21,35,51,51,27,32,53,74,54,78,96